Protein AF-A0AAE6X6K6-F1 (afdb_monomer)

Mean predicted aligned error: 5.95 Å

Foldseek 3Di:
DDPPPPQAEQAQNEQDQHECALPANALHECHQHEHDLYECHNYNCHNYDCHNYQAANYEYEDDPDDLVVNLVNNHQYWYADPDDDDAWKWKWKDAPRDIRIDITRTDTPVVVSCVSNVRIDIDIGHDD

Radius of gyration: 14.8 Å; Cα contacts (8 Å, |Δi|>4): 297; chains: 1; bounding box: 38×39×40 Å

pLDDT: mean 85.39, std 12.95, range [37.84, 98.12]

InterPro domains:
  IPR001646 Pentapeptide repeat [PF00805] (8-47)
  IPR051082 Pentapeptide repeat and BTB/POZ domain-containing protein [PTHR14136] (7-58)

Sequence (128 aa):
MQKIGGKANLISAHLERADLSSANLERANLISAHLEEADLREAHLEGSDLSSTHLKGAIVYYNNTRSEEIKAQGGIVLYLKENPDCRLHKLKAKRNKKAFECELYDSIDLIKTQQANPDWEISIEEIE

Structure (mmCIF, N/CA/C/O backbone):
data_AF-A0AAE6X6K6-F1
#
_entry.id   AF-A0AAE6X6K6-F1
#
loop_
_atom_site.group_PDB
_atom_site.id
_atom_site.type_symbol
_atom_site.label_atom_id
_atom_site.label_alt_id
_atom_site.label_comp_id
_atom_site.label_asym_id
_atom_site.label_entity_id
_atom_site.label_seq_id
_atom_site.pdbx_PDB_ins_code
_atom_site.Cartn_x
_atom_site.Cartn_y
_atom_site.Cartn_z
_atom_site.occupancy
_atom_site.B_iso_or_equiv
_atom_site.auth_seq_id
_atom_site.auth_comp_id
_atom_site.auth_asym_id
_atom_site.auth_atom_id
_atom_site.pdbx_PDB_model_num
ATOM 1 N N . MET A 1 1 ? 12.433 -24.491 -23.457 1.00 37.84 1 MET A N 1
ATOM 2 C CA . MET A 1 1 ? 11.780 -23.183 -23.686 1.00 37.84 1 MET A CA 1
ATOM 3 C C . MET A 1 1 ? 11.995 -22.344 -22.434 1.00 37.84 1 MET A C 1
ATOM 5 O O . MET A 1 1 ? 11.521 -22.743 -21.379 1.00 37.84 1 MET A O 1
ATOM 9 N N . GLN A 1 2 ? 12.799 -21.279 -22.499 1.00 38.47 2 GLN A N 1
ATOM 10 C CA . GLN A 1 2 ? 12.980 -20.365 -21.365 1.00 38.47 2 GLN A CA 1
ATOM 11 C C . GLN A 1 2 ? 11.724 -19.495 -21.238 1.00 38.47 2 GLN A C 1
ATOM 13 O O . GLN A 1 2 ? 11.274 -18.926 -22.230 1.00 38.47 2 GLN A O 1
ATOM 18 N N . LYS A 1 3 ? 11.144 -19.412 -20.035 1.00 43.81 3 LYS A N 1
ATOM 19 C CA . LYS A 1 3 ? 10.106 -18.425 -19.718 1.00 43.81 3 LYS A CA 1
ATOM 20 C C . LYS A 1 3 ? 10.702 -17.034 -19.936 1.00 43.81 3 LYS A C 1
ATOM 22 O O . LYS A 1 3 ? 11.580 -16.626 -19.183 1.00 43.81 3 LYS A O 1
ATOM 27 N N . ILE A 1 4 ? 10.208 -16.303 -20.929 1.00 45.56 4 ILE A N 1
ATOM 28 C CA . ILE A 1 4 ? 10.456 -14.865 -21.054 1.00 45.56 4 ILE A CA 1
ATOM 29 C C . ILE A 1 4 ? 9.488 -14.168 -20.088 1.00 45.56 4 ILE A C 1
ATOM 31 O O . ILE A 1 4 ? 8.492 -13.581 -20.489 1.00 45.56 4 ILE A O 1
ATOM 35 N N . GLY A 1 5 ? 9.717 -14.333 -18.784 1.00 49.41 5 GLY A N 1
ATOM 36 C CA . GLY A 1 5 ? 9.039 -13.546 -17.757 1.00 49.41 5 GLY A CA 1
ATOM 37 C C . GLY A 1 5 ? 9.738 -12.199 -17.667 1.00 49.41 5 GLY A C 1
ATOM 38 O O . GLY A 1 5 ? 10.652 -12.037 -16.860 1.00 49.41 5 GLY A O 1
ATOM 39 N N . GLY A 1 6 ? 9.410 -11.277 -18.572 1.00 58.47 6 GLY A N 1
ATOM 40 C CA . GLY A 1 6 ? 9.956 -9.925 -18.528 1.00 58.47 6 GLY A CA 1
ATOM 41 C C . GLY A 1 6 ? 9.517 -9.247 -17.235 1.00 58.47 6 GLY A C 1
ATOM 42 O O . GLY A 1 6 ? 8.323 -9.090 -17.005 1.00 58.47 6 GLY A O 1
ATOM 43 N N . LYS A 1 7 ? 10.476 -8.866 -16.388 1.00 76.25 7 LYS A N 1
ATOM 44 C CA . LYS A 1 7 ? 10.216 -7.999 -15.233 1.00 76.25 7 LYS A CA 1
ATOM 45 C C . LYS A 1 7 ? 9.565 -6.710 -15.737 1.00 76.25 7 LYS A C 1
ATOM 47 O O . LYS A 1 7 ? 10.076 -6.125 -16.695 1.00 76.25 7 LYS A O 1
ATOM 52 N N . ALA A 1 8 ? 8.479 -6.265 -15.108 1.00 88.00 8 ALA A N 1
ATOM 53 C CA . ALA A 1 8 ? 7.866 -4.990 -15.464 1.00 88.00 8 ALA A CA 1
ATOM 54 C C . ALA A 1 8 ? 8.856 -3.849 -15.174 1.00 88.00 8 ALA A C 1
ATOM 56 O O . ALA A 1 8 ? 9.369 -3.733 -14.060 1.00 88.00 8 ALA A O 1
ATOM 57 N N . ASN A 1 9 ? 9.158 -3.037 -16.187 1.00 93.81 9 ASN A N 1
ATOM 58 C CA . ASN A 1 9 ? 9.952 -1.825 -16.026 1.00 93.81 9 ASN A CA 1
ATOM 59 C C . ASN A 1 9 ? 9.000 -0.630 -15.991 1.00 93.81 9 ASN A C 1
ATOM 61 O O . ASN A 1 9 ? 8.456 -0.246 -17.024 1.00 93.81 9 ASN A O 1
ATOM 65 N N . LEU A 1 10 ? 8.786 -0.094 -14.794 1.00 95.19 10 LEU A N 1
ATOM 66 C CA . LEU A 1 10 ? 7.833 0.967 -14.482 1.00 95.19 10 LEU A CA 1
ATOM 67 C C . LEU A 1 10 ? 8.546 2.168 -13.837 1.00 95.19 10 LEU A C 1
ATOM 69 O O . LEU A 1 10 ? 7.939 2.913 -13.072 1.00 95.19 10 LEU A O 1
ATOM 73 N N . ILE A 1 11 ? 9.836 2.357 -14.139 1.00 96.25 11 ILE A N 1
ATOM 74 C CA . ILE A 1 11 ? 10.607 3.510 -13.660 1.00 96.25 11 ILE A CA 1
ATOM 75 C C . ILE A 1 11 ? 9.874 4.796 -14.043 1.00 96.25 11 ILE A C 1
ATOM 77 O O . ILE A 1 11 ? 9.558 5.001 -15.218 1.00 96.25 11 ILE A O 1
ATOM 81 N N . SER A 1 12 ? 9.625 5.658 -13.055 1.00 97.19 12 SER A N 1
ATOM 82 C CA . SER A 1 12 ? 8.932 6.942 -13.238 1.00 97.19 12 SER A CA 1
ATOM 83 C C . SER A 1 12 ? 7.547 6.839 -13.893 1.00 97.19 12 SER A C 1
ATOM 85 O O . SER A 1 12 ? 7.056 7.816 -14.456 1.00 97.19 12 SER A O 1
ATOM 87 N N . ALA A 1 13 ? 6.908 5.667 -13.844 1.00 97.75 13 ALA A N 1
ATOM 88 C CA . ALA A 1 13 ? 5.555 5.506 -14.354 1.00 97.75 13 ALA A CA 1
ATOM 89 C C . ALA A 1 13 ? 4.561 6.336 -13.527 1.00 97.75 13 ALA A C 1
ATOM 91 O O . ALA A 1 13 ? 4.681 6.430 -12.306 1.00 97.75 13 ALA A O 1
ATOM 92 N N . HIS A 1 14 ? 3.565 6.896 -14.210 1.00 98.12 14 HIS A N 1
ATOM 93 C CA . HIS A 1 14 ? 2.443 7.613 -13.610 1.00 98.12 14 HIS A CA 1
ATOM 94 C C . HIS A 1 14 ? 1.274 6.644 -13.419 1.00 98.12 14 HIS A C 1
ATOM 96 O O . HIS A 1 14 ? 0.611 6.266 -14.387 1.00 98.12 14 HIS A O 1
ATOM 102 N N . LEU A 1 15 ? 1.104 6.168 -12.187 1.00 97.38 15 LEU A N 1
ATOM 103 C CA . LEU A 1 15 ? 0.127 5.161 -11.763 1.00 97.38 15 LEU A CA 1
ATOM 104 C C . LEU A 1 15 ? -0.694 5.675 -10.565 1.00 97.38 15 LEU A C 1
ATOM 106 O O . LEU A 1 15 ? -1.205 4.895 -9.760 1.00 97.38 15 LEU A O 1
ATOM 110 N N . GLU A 1 16 ? -0.814 6.995 -10.429 1.00 97.38 16 GLU A N 1
ATOM 111 C CA . GLU A 1 16 ? -1.575 7.638 -9.367 1.00 97.38 16 GLU A CA 1
ATOM 112 C C . GLU A 1 16 ? -3.029 7.153 -9.413 1.00 97.38 16 GLU A C 1
ATOM 114 O O . GLU A 1 16 ? -3.676 7.189 -10.464 1.00 97.38 16 GLU A O 1
ATOM 119 N N . ARG A 1 17 ? -3.567 6.721 -8.264 1.00 94.81 17 ARG A N 1
ATOM 120 C CA . ARG A 1 17 ? -4.946 6.208 -8.124 1.00 94.81 17 ARG A CA 1
ATOM 121 C C . ARG A 1 17 ? -5.260 4.983 -8.995 1.00 94.81 17 ARG A C 1
ATOM 123 O O . ARG A 1 17 ? -6.435 4.676 -9.199 1.00 94.81 17 ARG A O 1
ATOM 130 N N . ALA A 1 18 ? -4.244 4.306 -9.531 1.00 96.19 18 ALA A N 1
ATOM 131 C CA . ALA A 1 18 ? -4.443 3.091 -10.305 1.00 96.19 18 ALA A CA 1
ATOM 132 C C . ALA A 1 18 ? -4.974 1.962 -9.415 1.00 96.19 18 ALA A C 1
ATOM 134 O O . ALA A 1 18 ? -4.556 1.811 -8.265 1.00 96.19 18 ALA A O 1
ATOM 135 N N . ASP A 1 19 ? -5.861 1.149 -9.980 1.00 94.31 19 ASP A N 1
ATOM 136 C CA . ASP A 1 19 ? -6.191 -0.155 -9.420 1.00 94.31 19 ASP A CA 1
ATOM 137 C C . ASP A 1 19 ? -5.131 -1.162 -9.885 1.00 94.31 19 ASP A C 1
ATOM 139 O O . ASP A 1 19 ? -5.075 -1.541 -11.057 1.00 94.31 19 ASP A O 1
ATOM 143 N N . LEU A 1 20 ? -4.238 -1.523 -8.969 1.00 93.75 20 LEU A N 1
ATOM 144 C CA . LEU A 1 20 ? -3.210 -2.551 -9.130 1.00 93.75 20 LEU A CA 1
ATOM 145 C C . LEU A 1 20 ? -3.468 -3.706 -8.156 1.00 93.75 20 LEU A C 1
ATOM 147 O O . LEU A 1 20 ? -2.541 -4.445 -7.803 1.00 93.75 20 LEU A O 1
ATOM 151 N N . SER A 1 21 ? -4.718 -3.861 -7.711 1.00 90.56 21 SER A N 1
ATOM 152 C CA . SER A 1 21 ? -5.090 -4.955 -6.832 1.00 90.56 21 SER A CA 1
ATOM 153 C C . SER A 1 21 ? -4.816 -6.296 -7.520 1.00 90.56 21 SER A C 1
ATOM 155 O O . SER A 1 21 ? -5.020 -6.462 -8.725 1.00 90.56 21 SER A O 1
ATOM 157 N N . SER A 1 22 ? -4.259 -7.253 -6.773 1.00 89.25 22 SER A N 1
ATOM 158 C CA . SER A 1 22 ? -3.818 -8.564 -7.282 1.00 89.25 22 SER A CA 1
ATOM 159 C C . SER A 1 22 ? -2.795 -8.523 -8.435 1.00 89.25 22 SER A C 1
ATOM 161 O O . SER A 1 22 ? -2.547 -9.544 -9.085 1.00 89.25 22 SER A O 1
ATOM 163 N N . ALA A 1 23 ? -2.186 -7.368 -8.736 1.00 91.88 23 ALA A N 1
ATOM 164 C CA . ALA A 1 23 ? -1.233 -7.262 -9.834 1.00 91.88 23 ALA A CA 1
ATOM 165 C C . ALA A 1 23 ? 0.037 -8.076 -9.546 1.00 91.88 23 ALA A C 1
ATOM 167 O O . ALA A 1 23 ? 0.616 -8.014 -8.460 1.00 91.88 23 ALA A O 1
ATOM 168 N N . ASN A 1 24 ? 0.527 -8.801 -10.554 1.00 90.50 24 ASN A N 1
ATOM 169 C CA . ASN A 1 24 ? 1.835 -9.438 -10.466 1.00 90.50 24 ASN A CA 1
ATOM 170 C C . ASN A 1 24 ? 2.941 -8.417 -10.779 1.00 90.50 24 ASN A C 1
ATOM 172 O O . ASN A 1 24 ? 3.232 -8.145 -11.946 1.00 90.50 24 ASN A O 1
ATOM 176 N N . LEU A 1 25 ? 3.554 -7.872 -9.730 1.00 90.81 25 LEU A N 1
ATOM 177 C CA . LEU A 1 25 ? 4.677 -6.932 -9.780 1.00 90.81 25 LEU A CA 1
ATOM 178 C C . LEU A 1 25 ? 5.969 -7.577 -9.242 1.00 90.81 25 LEU A C 1
ATOM 180 O O . LEU A 1 25 ? 6.903 -6.876 -8.843 1.00 90.81 25 LEU A O 1
ATOM 184 N N . GLU A 1 26 ? 6.044 -8.915 -9.253 1.00 89.75 26 GLU A N 1
ATOM 185 C CA . GLU A 1 26 ? 7.200 -9.658 -8.763 1.00 89.75 26 GLU A CA 1
ATOM 186 C C . GLU A 1 26 ? 8.452 -9.184 -9.515 1.00 89.75 26 GLU A C 1
ATOM 188 O O . GLU A 1 26 ? 8.537 -9.225 -10.748 1.00 89.75 26 GLU A O 1
ATOM 193 N N . ARG A 1 27 ? 9.453 -8.719 -8.759 1.00 90.75 27 ARG A N 1
ATOM 194 C CA . ARG A 1 27 ? 10.727 -8.201 -9.283 1.00 90.75 27 ARG A CA 1
ATOM 195 C C . ARG A 1 27 ? 10.581 -7.033 -10.265 1.00 90.75 27 ARG A C 1
ATOM 197 O O . ARG A 1 27 ? 11.504 -6.801 -11.054 1.00 90.75 27 ARG A O 1
ATOM 204 N N . ALA A 1 28 ? 9.460 -6.310 -10.231 1.00 93.31 28 ALA A N 1
ATOM 205 C CA . ALA A 1 28 ? 9.267 -5.092 -11.007 1.00 93.31 28 ALA A CA 1
ATOM 206 C C . ALA A 1 28 ? 10.259 -4.000 -10.582 1.00 93.31 28 ALA A C 1
ATOM 208 O O . ALA A 1 28 ? 10.672 -3.923 -9.424 1.00 93.31 28 ALA A O 1
ATOM 209 N N . ASN A 1 29 ? 10.638 -3.143 -11.526 1.00 94.56 29 ASN A N 1
ATOM 210 C CA . ASN A 1 29 ? 11.388 -1.929 -11.232 1.00 94.56 29 ASN A CA 1
ATOM 211 C C . ASN A 1 29 ? 10.409 -0.753 -11.164 1.00 94.56 29 ASN A C 1
ATOM 213 O O . ASN A 1 29 ? 9.894 -0.341 -12.202 1.00 94.56 29 ASN A O 1
ATOM 217 N N . LEU A 1 30 ? 10.148 -0.256 -9.955 1.00 94.31 30 LEU A N 1
ATOM 218 C CA . LEU A 1 30 ? 9.222 0.841 -9.663 1.00 94.31 30 LEU A CA 1
ATOM 219 C C . LEU A 1 30 ? 9.96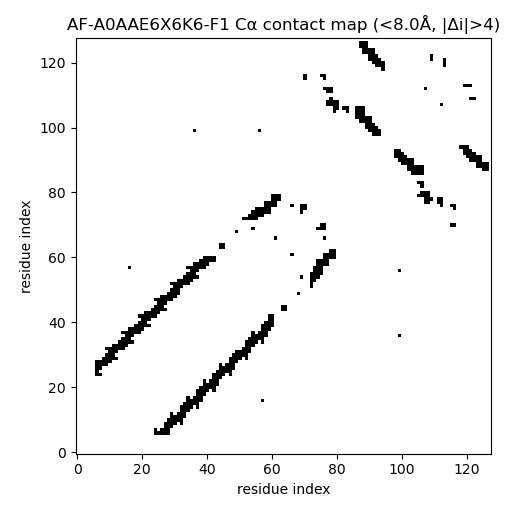6 2.101 -9.200 1.00 94.31 30 LEU A C 1
ATOM 221 O O . LEU A 1 30 ? 9.355 2.995 -8.624 1.00 94.31 30 LEU A O 1
ATOM 225 N N . ILE A 1 31 ? 11.277 2.198 -9.458 1.00 95.06 31 ILE A N 1
ATOM 226 C CA . ILE A 1 31 ? 12.081 3.336 -9.007 1.00 95.06 31 ILE A CA 1
ATOM 227 C C . ILE A 1 31 ? 11.437 4.649 -9.462 1.00 95.06 31 ILE A C 1
ATOM 229 O O . ILE A 1 31 ? 11.180 4.855 -10.651 1.00 95.06 31 ILE A O 1
ATOM 233 N N . SER A 1 32 ? 11.196 5.548 -8.506 1.00 96.62 32 SER A N 1
ATOM 234 C CA . SER A 1 32 ? 10.569 6.855 -8.748 1.00 96.62 32 SER A CA 1
ATOM 235 C C . SER A 1 32 ? 9.175 6.811 -9.388 1.00 96.62 32 SER A C 1
ATOM 237 O O . SER A 1 32 ? 8.735 7.828 -9.920 1.00 96.62 32 SER A O 1
ATOM 239 N N . ALA A 1 33 ? 8.478 5.672 -9.363 1.00 97.75 33 ALA A N 1
ATOM 240 C CA . ALA A 1 33 ? 7.101 5.590 -9.834 1.00 97.75 33 ALA A CA 1
ATOM 241 C C . ALA A 1 33 ? 6.156 6.396 -8.928 1.00 97.75 33 ALA A C 1
ATOM 243 O O . ALA A 1 33 ? 6.343 6.488 -7.710 1.00 97.75 33 ALA A O 1
ATOM 244 N N . HIS A 1 34 ? 5.122 6.956 -9.543 1.00 98.12 34 HIS A N 1
ATOM 245 C CA . HIS A 1 34 ? 4.051 7.680 -8.877 1.00 98.12 34 HIS A CA 1
ATOM 246 C C . HIS A 1 34 ? 2.882 6.729 -8.629 1.00 98.12 34 HIS A C 1
ATOM 248 O O . HIS A 1 34 ? 2.180 6.350 -9.561 1.00 98.12 34 HIS A O 1
ATOM 254 N N . LEU A 1 35 ? 2.720 6.293 -7.381 1.00 97.00 35 LEU A N 1
ATOM 255 C CA . LEU A 1 35 ? 1.693 5.351 -6.925 1.00 97.00 35 LEU A CA 1
ATOM 256 C C . LEU A 1 35 ? 0.820 5.974 -5.830 1.00 97.00 35 LEU A C 1
ATOM 258 O O . LEU A 1 35 ? 0.195 5.275 -5.033 1.00 97.00 35 LEU A O 1
ATOM 262 N N . GLU A 1 36 ? 0.786 7.302 -5.751 1.00 96.44 36 GLU A N 1
ATOM 263 C CA . GLU A 1 36 ? -0.011 8.013 -4.771 1.00 96.44 36 GLU A CA 1
ATOM 264 C C . GLU A 1 36 ? -1.473 7.585 -4.889 1.00 96.44 36 GLU A C 1
ATOM 266 O O . GLU A 1 36 ? -2.063 7.601 -5.970 1.00 96.44 36 GLU A O 1
ATOM 271 N N . GLU A 1 37 ? -2.063 7.219 -3.750 1.00 94.50 37 GLU A N 1
ATOM 272 C CA . GLU A 1 37 ? -3.467 6.810 -3.658 1.00 94.50 37 GLU A CA 1
ATOM 273 C C . GLU A 1 37 ? -3.820 5.548 -4.481 1.00 94.50 37 GLU A C 1
ATOM 275 O O . GLU A 1 37 ? -5.001 5.263 -4.669 1.00 94.50 37 GLU A O 1
ATOM 280 N N . ALA A 1 38 ? -2.825 4.799 -4.976 1.00 95.38 38 ALA A N 1
ATOM 281 C CA . ALA A 1 38 ? -3.037 3.557 -5.716 1.00 95.38 38 ALA A CA 1
AT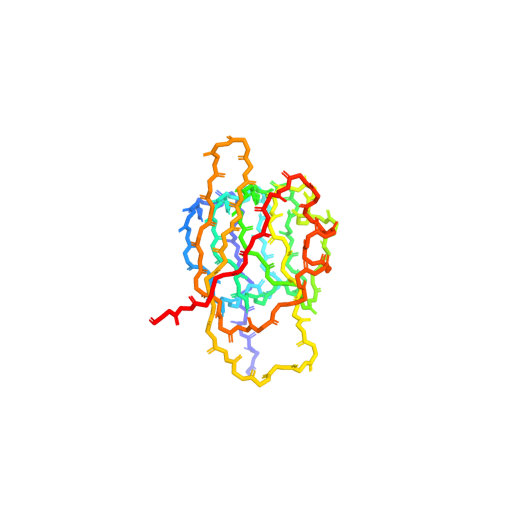OM 282 C C . ALA A 1 38 ? -3.485 2.407 -4.802 1.00 95.38 38 ALA A C 1
ATOM 284 O O . ALA A 1 38 ? -3.126 2.331 -3.621 1.00 95.38 38 ALA A O 1
ATOM 285 N N . ASP A 1 39 ? -4.235 1.478 -5.378 1.00 93.06 39 ASP A N 1
ATOM 286 C CA . ASP A 1 39 ? -4.640 0.248 -4.716 1.00 93.06 39 ASP A CA 1
ATOM 287 C C . ASP A 1 39 ? -3.672 -0.882 -5.076 1.00 93.06 39 ASP A C 1
ATOM 289 O O . ASP A 1 39 ? -3.630 -1.322 -6.218 1.00 93.06 39 ASP A O 1
ATOM 293 N N . LEU A 1 40 ? -2.870 -1.333 -4.112 1.00 91.44 40 LEU A N 1
ATOM 294 C CA . LEU A 1 40 ? -1.889 -2.417 -4.255 1.00 91.44 40 LEU A CA 1
ATOM 295 C C . LEU A 1 40 ? -2.260 -3.618 -3.374 1.00 91.44 40 LEU A C 1
ATOM 297 O O . LEU A 1 40 ? -1.400 -4.413 -2.981 1.00 91.44 40 LEU A O 1
ATOM 301 N N . ARG A 1 41 ? -3.534 -3.746 -2.995 1.00 88.56 41 ARG A N 1
ATOM 302 C CA . ARG A 1 41 ? -3.996 -4.880 -2.191 1.00 88.56 41 ARG A CA 1
ATOM 303 C C . ARG A 1 41 ? -3.777 -6.177 -2.958 1.00 88.56 41 ARG A C 1
ATOM 305 O O . ARG A 1 41 ? -4.104 -6.271 -4.131 1.00 88.56 41 ARG A O 1
ATOM 312 N N . GLU A 1 42 ? -3.183 -7.166 -2.296 1.00 85.50 42 GLU A N 1
ATOM 313 C CA . GLU A 1 42 ? -2.854 -8.478 -2.877 1.00 85.50 42 GLU A CA 1
ATOM 314 C C . GLU A 1 42 ? -1.838 -8.423 -4.035 1.00 85.50 42 GLU A C 1
ATOM 316 O O . GLU A 1 42 ? -1.560 -9.445 -4.657 1.00 85.50 42 GLU A O 1
ATOM 321 N N . ALA A 1 43 ? -1.234 -7.263 -4.324 1.00 89.62 43 ALA A N 1
ATOM 322 C CA . ALA A 1 43 ? -0.193 -7.171 -5.337 1.00 89.62 43 ALA A CA 1
ATOM 323 C C . ALA A 1 43 ? 1.050 -7.968 -4.906 1.00 89.62 43 ALA A C 1
ATOM 325 O O . ALA A 1 43 ? 1.540 -7.834 -3.782 1.00 89.62 43 ALA A O 1
ATOM 326 N N . HIS A 1 44 ? 1.591 -8.776 -5.817 1.00 88.00 44 HIS A N 1
ATOM 327 C CA . HIS A 1 44 ? 2.823 -9.527 -5.578 1.00 88.00 44 HIS A CA 1
ATOM 328 C C . HIS A 1 44 ? 4.013 -8.591 -5.788 1.00 88.00 44 HIS A C 1
ATOM 330 O O . HIS A 1 44 ? 4.339 -8.257 -6.923 1.00 88.00 44 HIS A O 1
ATOM 336 N N . LEU A 1 45 ? 4.635 -8.129 -4.703 1.00 87.62 45 LEU A N 1
ATOM 337 C CA . LEU A 1 45 ? 5.752 -7.172 -4.717 1.00 87.62 45 LEU A CA 1
ATOM 338 C C . LEU A 1 45 ? 7.094 -7.836 -4.361 1.00 87.62 45 LEU A C 1
ATOM 340 O O . LEU A 1 45 ? 8.092 -7.163 -4.094 1.00 87.62 45 LEU A O 1
ATOM 344 N N . GLU A 1 46 ? 7.153 -9.168 -4.334 1.00 87.00 46 GLU A N 1
ATOM 345 C CA . GLU A 1 46 ? 8.356 -9.905 -3.970 1.00 87.00 46 GLU A CA 1
ATOM 346 C C . GLU A 1 46 ? 9.535 -9.514 -4.869 1.00 87.00 46 GLU A C 1
ATOM 348 O O . GLU A 1 46 ? 9.532 -9.684 -6.090 1.00 87.00 46 GLU A O 1
ATOM 353 N N . GLY A 1 47 ? 10.578 -8.960 -4.250 1.00 87.44 47 GLY A N 1
ATOM 354 C CA . GLY A 1 47 ? 11.787 -8.528 -4.945 1.00 87.44 47 GLY A CA 1
ATOM 355 C C . GLY A 1 47 ? 11.618 -7.316 -5.866 1.00 87.44 47 GLY A C 1
ATOM 356 O O . GLY A 1 47 ? 12.547 -7.055 -6.634 1.00 87.44 47 GLY A O 1
ATOM 357 N N . SER A 1 48 ? 10.484 -6.603 -5.832 1.00 90.56 48 SER A N 1
ATOM 358 C CA . SER A 1 48 ? 10.331 -5.329 -6.544 1.00 90.56 48 SER A CA 1
ATOM 359 C C . SER A 1 48 ? 11.240 -4.253 -5.945 1.00 90.56 48 SER A C 1
ATOM 361 O O . SER A 1 48 ? 11.420 -4.212 -4.727 1.00 90.56 48 SER A O 1
ATOM 363 N N . ASP A 1 49 ? 11.777 -3.368 -6.781 1.00 91.31 49 ASP A N 1
ATOM 364 C CA . ASP A 1 49 ? 12.534 -2.200 -6.323 1.00 91.31 49 ASP A CA 1
ATOM 365 C C . ASP A 1 49 ? 11.596 -0.997 -6.179 1.00 91.31 49 ASP A C 1
ATOM 367 O O . ASP A 1 49 ? 11.144 -0.445 -7.183 1.00 91.31 49 ASP A O 1
ATOM 371 N N . LEU A 1 50 ? 11.299 -0.626 -4.930 1.00 90.38 50 LEU A N 1
ATOM 372 C CA . LEU A 1 50 ? 10.442 0.504 -4.562 1.00 90.38 50 LEU A CA 1
ATOM 373 C C . LEU A 1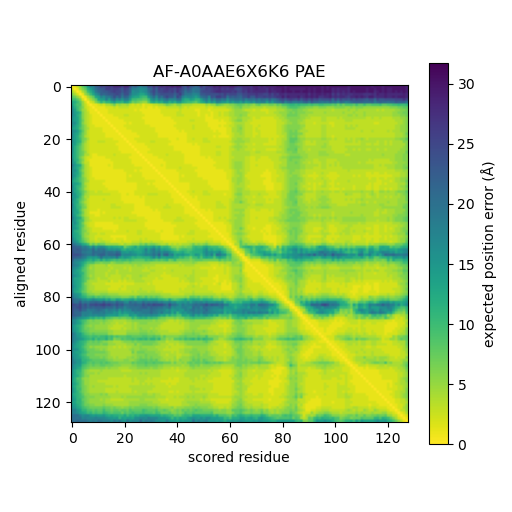 50 ? 11.255 1.754 -4.184 1.00 90.38 50 LEU A C 1
ATOM 375 O O . LEU A 1 50 ? 10.687 2.718 -3.655 1.00 90.38 50 LEU A O 1
ATOM 379 N N . SER A 1 51 ? 12.558 1.782 -4.482 1.00 91.75 51 SER A N 1
ATOM 380 C CA . SER A 1 51 ? 13.423 2.908 -4.129 1.00 91.75 51 SER A CA 1
ATOM 381 C C . SER A 1 51 ? 12.879 4.219 -4.700 1.00 91.75 51 SER A C 1
ATOM 383 O O . SER A 1 51 ? 12.628 4.345 -5.899 1.00 91.75 51 SER A O 1
ATOM 385 N N . SER A 1 52 ? 12.714 5.224 -3.841 1.00 94.00 52 SER A N 1
ATOM 386 C CA . SER A 1 52 ? 12.192 6.549 -4.217 1.00 94.00 52 SER A CA 1
ATOM 387 C C . SER A 1 52 ? 10.781 6.546 -4.825 1.00 94.00 52 SER A C 1
ATOM 389 O O . SER A 1 52 ? 10.414 7.521 -5.473 1.00 94.00 52 SER A O 1
ATOM 391 N N . THR A 1 53 ? 9.995 5.483 -4.646 1.00 95.44 53 THR A N 1
ATOM 392 C CA . THR A 1 53 ? 8.590 5.447 -5.082 1.00 95.44 53 THR A CA 1
ATOM 393 C C . THR A 1 53 ? 7.756 6.424 -4.251 1.00 95.44 53 THR A C 1
ATOM 395 O O . THR A 1 53 ? 8.052 6.701 -3.085 1.00 95.44 53 THR A O 1
ATOM 398 N N . HIS A 1 54 ? 6.700 6.973 -4.841 1.00 96.75 54 HIS A N 1
ATOM 399 C CA . HIS A 1 54 ? 5.752 7.821 -4.130 1.00 96.75 54 HIS A CA 1
ATOM 400 C C . HIS A 1 54 ? 4.494 7.021 -3.780 1.00 96.75 54 HIS A C 1
ATOM 402 O O . HIS A 1 54 ? 3.636 6.802 -4.625 1.00 96.75 54 HIS A O 1
ATOM 408 N N . LEU A 1 55 ? 4.373 6.591 -2.519 1.00 94.31 55 LEU A N 1
ATOM 409 C CA . LEU A 1 55 ? 3.271 5.740 -2.036 1.00 94.31 55 LEU A CA 1
ATOM 410 C C . LEU A 1 55 ? 2.265 6.483 -1.152 1.00 94.31 55 LEU A C 1
ATOM 412 O O . LEU A 1 55 ? 1.502 5.861 -0.416 1.00 94.31 55 LEU A O 1
ATOM 416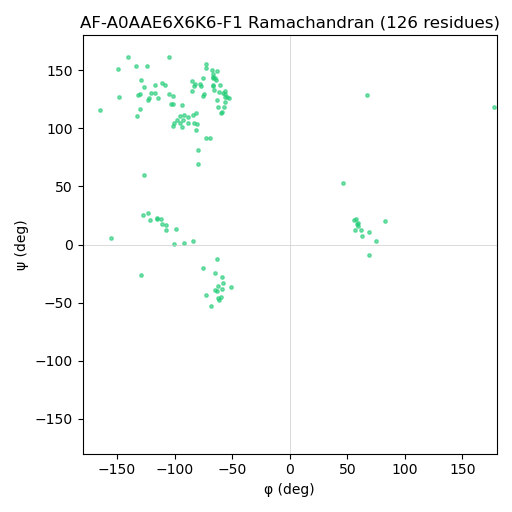 N N . LYS A 1 56 ? 2.246 7.819 -1.161 1.00 93.69 56 LYS A N 1
ATOM 417 C CA . LYS A 1 56 ? 1.403 8.579 -0.230 1.00 93.69 56 LYS A CA 1
ATOM 418 C C . LYS A 1 56 ? -0.073 8.204 -0.401 1.00 93.69 56 LYS A C 1
ATOM 420 O O . LYS A 1 56 ? -0.679 8.527 -1.417 1.00 93.69 56 LYS A O 1
ATOM 425 N N . GLY A 1 57 ? -0.657 7.593 0.630 1.00 92.50 57 GLY A N 1
ATOM 426 C CA . GLY A 1 57 ? -2.050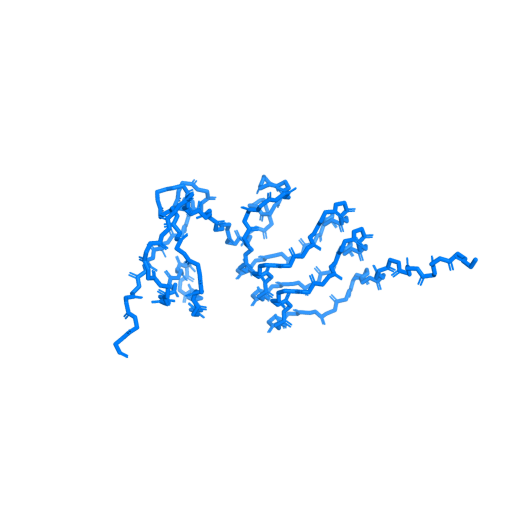 7.140 0.616 1.00 92.50 57 GLY A CA 1
ATOM 427 C C . GLY A 1 57 ? -2.316 5.875 -0.201 1.00 92.50 57 GLY A C 1
ATOM 428 O O . GLY A 1 57 ? -3.469 5.473 -0.294 1.00 92.50 57 GLY A O 1
ATOM 429 N N . ALA A 1 58 ? -1.286 5.253 -0.781 1.00 93.69 58 ALA A N 1
ATOM 430 C CA . ALA A 1 58 ? -1.419 3.952 -1.422 1.00 93.69 58 ALA A CA 1
ATOM 431 C C . ALA A 1 58 ? -1.789 2.893 -0.379 1.00 93.69 58 ALA A C 1
ATOM 433 O O . ALA A 1 58 ? -1.265 2.928 0.736 1.00 93.69 58 ALA A O 1
ATOM 434 N N . ILE A 1 59 ? -2.663 1.954 -0.727 1.00 92.38 59 ILE A N 1
ATOM 435 C CA . ILE A 1 59 ? -3.120 0.901 0.187 1.00 92.38 59 ILE A CA 1
ATOM 436 C C . ILE A 1 59 ? -2.402 -0.398 -0.161 1.00 92.38 59 ILE A C 1
ATOM 438 O O . ILE A 1 59 ? -2.522 -0.880 -1.283 1.00 92.38 59 ILE A O 1
ATOM 442 N N . VAL A 1 60 ? -1.657 -0.967 0.792 1.00 89.75 60 VAL A N 1
ATOM 443 C CA . VAL A 1 60 ? -0.805 -2.143 0.556 1.00 89.75 60 VAL A CA 1
ATOM 444 C C . VAL A 1 60 ? -1.034 -3.195 1.641 1.00 89.75 60 VAL A C 1
ATO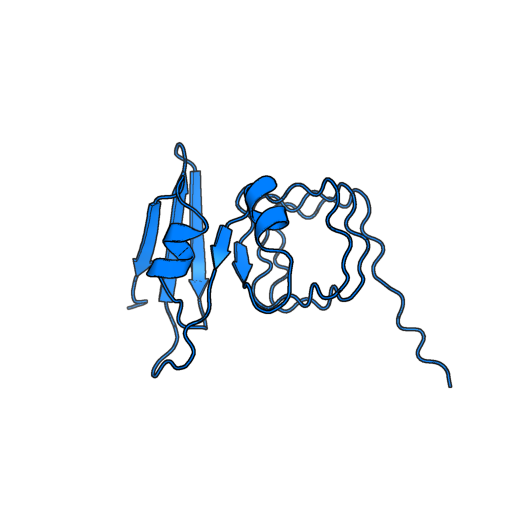M 446 O O . VAL A 1 60 ? -0.937 -2.893 2.834 1.00 89.75 60 VAL A O 1
ATOM 449 N N . TYR A 1 61 ? -1.294 -4.445 1.243 1.00 85.25 61 TYR A N 1
ATOM 450 C CA . TYR A 1 61 ? -1.269 -5.566 2.185 1.00 85.25 61 TYR A CA 1
ATOM 451 C C . TYR A 1 61 ? 0.165 -5.974 2.499 1.00 85.25 61 TYR A C 1
ATOM 453 O O . TYR A 1 61 ? 1.019 -6.097 1.624 1.00 85.25 61 TYR A O 1
ATOM 461 N N . TYR A 1 62 ? 0.422 -6.211 3.778 1.00 69.75 62 TYR A N 1
ATOM 462 C CA . TYR A 1 62 ? 1.670 -6.786 4.233 1.00 69.75 62 TYR A CA 1
ATOM 463 C C . TYR A 1 62 ? 1.565 -8.310 4.228 1.00 69.75 62 TYR A C 1
ATOM 465 O O . TYR A 1 62 ? 0.951 -8.899 5.116 1.00 69.75 62 TYR A O 1
ATOM 473 N N . ASN A 1 63 ? 2.187 -8.951 3.245 1.00 63.41 63 ASN A N 1
ATOM 474 C CA . ASN A 1 63 ? 2.384 -10.400 3.235 1.00 63.41 63 ASN A CA 1
ATOM 475 C C . ASN A 1 63 ? 3.845 -10.806 2.969 1.00 63.41 63 ASN A C 1
ATOM 477 O O . ASN A 1 63 ? 4.238 -11.849 3.476 1.00 63.41 63 ASN A O 1
ATOM 481 N N . ASN A 1 64 ? 4.667 -9.988 2.286 1.00 59.53 64 ASN A N 1
ATOM 482 C CA . ASN A 1 64 ? 6.089 -10.308 2.034 1.00 59.53 64 ASN A CA 1
ATOM 483 C C . ASN A 1 64 ? 7.044 -9.114 1.783 1.00 59.53 64 ASN A C 1
ATOM 485 O O . ASN A 1 64 ? 8.219 -9.317 1.467 1.00 59.53 64 ASN A O 1
ATOM 489 N N . THR A 1 65 ? 6.594 -7.866 1.920 1.00 60.53 65 THR A N 1
ATOM 490 C CA . THR A 1 65 ? 7.381 -6.674 1.529 1.00 60.53 65 THR A CA 1
ATOM 491 C C . THR A 1 65 ? 7.948 -5.929 2.744 1.00 60.53 65 THR A C 1
ATOM 493 O O . THR A 1 65 ? 7.482 -6.096 3.866 1.00 60.53 65 THR A O 1
ATOM 496 N N . ARG A 1 66 ? 8.973 -5.085 2.564 1.00 68.69 66 ARG A N 1
ATOM 497 C CA . ARG A 1 66 ? 9.611 -4.306 3.647 1.00 68.69 66 ARG A CA 1
ATOM 498 C C . ARG A 1 66 ? 8.652 -3.222 4.164 1.00 68.69 66 ARG A C 1
ATOM 500 O O . ARG A 1 66 ? 8.653 -2.109 3.649 1.00 68.69 66 ARG A O 1
ATOM 507 N N . SER A 1 67 ? 7.854 -3.522 5.192 1.00 73.81 67 SER A N 1
ATOM 508 C CA . SER A 1 67 ? 6.873 -2.580 5.771 1.00 73.81 67 SER A CA 1
ATOM 509 C C . SER A 1 67 ? 7.473 -1.214 6.109 1.00 73.81 67 SER A C 1
ATOM 511 O O . SER A 1 67 ? 6.817 -0.198 5.916 1.00 73.81 67 SER A O 1
ATOM 513 N N . GLU A 1 68 ? 8.723 -1.172 6.575 1.00 81.25 68 GLU A N 1
ATOM 514 C CA . GLU A 1 68 ? 9.431 0.079 6.877 1.00 81.25 68 GLU A CA 1
ATOM 515 C C . GLU A 1 68 ? 9.555 1.018 5.670 1.00 81.25 68 GLU A C 1
ATOM 517 O O . GLU A 1 68 ? 9.396 2.227 5.818 1.00 81.25 68 GLU A O 1
ATOM 522 N N . GLU A 1 69 ? 9.783 0.482 4.471 1.00 83.44 69 GLU A N 1
ATOM 523 C CA . GLU A 1 69 ? 9.937 1.282 3.253 1.00 83.44 69 GLU A CA 1
ATOM 524 C C . GLU A 1 69 ? 8.596 1.860 2.788 1.00 83.44 69 GLU A C 1
ATOM 526 O O . GLU A 1 69 ? 8.502 3.056 2.511 1.00 83.44 69 GLU A O 1
ATOM 531 N N . ILE A 1 70 ? 7.537 1.043 2.810 1.00 87.62 70 ILE A N 1
ATOM 532 C CA . ILE A 1 70 ? 6.171 1.481 2.481 1.00 87.62 70 ILE A CA 1
ATOM 533 C C . ILE A 1 70 ? 5.728 2.602 3.434 1.00 87.62 70 ILE A C 1
ATOM 535 O O . ILE A 1 70 ? 5.217 3.636 2.994 1.00 87.62 70 ILE A O 1
ATOM 539 N N . LYS A 1 71 ? 5.980 2.431 4.740 1.00 87.50 71 LYS A N 1
ATOM 540 C CA . LYS A 1 71 ? 5.667 3.441 5.763 1.00 87.50 71 LYS A CA 1
ATOM 541 C C . LYS A 1 71 ? 6.437 4.739 5.541 1.00 87.50 71 LYS A C 1
ATOM 543 O O . LYS A 1 71 ? 5.839 5.812 5.590 1.00 87.50 71 LYS A O 1
ATOM 548 N N . ALA A 1 72 ? 7.743 4.657 5.272 1.00 87.94 72 ALA A N 1
ATOM 549 C CA . ALA A 1 72 ? 8.586 5.833 5.050 1.00 87.94 72 ALA A CA 1
ATOM 550 C C . ALA A 1 72 ? 8.103 6.698 3.870 1.00 87.94 72 ALA A C 1
ATOM 552 O O . ALA A 1 72 ? 8.287 7.914 3.877 1.00 87.94 72 ALA A O 1
ATOM 553 N N . GLN A 1 73 ? 7.440 6.085 2.887 1.00 90.19 73 GLN A N 1
ATOM 554 C CA . GLN A 1 73 ? 6.888 6.754 1.706 1.00 90.19 73 GLN A CA 1
ATOM 555 C C . GLN A 1 73 ? 5.420 7.201 1.884 1.00 90.19 73 GLN A C 1
ATOM 557 O O . GLN A 1 73 ? 4.830 7.805 0.986 1.00 90.19 73 GLN A O 1
ATOM 562 N N . GLY A 1 74 ? 4.824 6.961 3.059 1.00 90.19 74 GLY A N 1
ATOM 563 C CA . GLY A 1 74 ? 3.473 7.398 3.410 1.00 90.19 74 GLY A CA 1
ATOM 564 C C . GLY A 1 74 ? 2.345 6.493 2.910 1.00 90.19 74 GLY A C 1
ATOM 565 O O . GLY A 1 74 ? 1.211 6.978 2.814 1.00 90.19 74 GLY A O 1
ATOM 566 N N . GLY A 1 75 ? 2.649 5.232 2.590 1.00 92.12 75 GLY A N 1
ATOM 567 C CA . GLY A 1 75 ? 1.657 4.203 2.283 1.00 92.12 75 GLY A CA 1
ATOM 568 C C . GLY A 1 75 ? 0.909 3.722 3.526 1.00 92.12 75 GLY A C 1
ATOM 569 O O . GLY A 1 75 ? 1.412 3.819 4.645 1.00 92.12 75 GLY A O 1
ATOM 570 N N . ILE A 1 76 ? -0.301 3.214 3.309 1.00 92.50 76 ILE A N 1
ATOM 571 C CA . ILE A 1 76 ? -1.159 2.600 4.319 1.00 92.50 76 ILE A CA 1
ATOM 572 C C . ILE A 1 76 ? -0.864 1.099 4.328 1.00 92.50 76 ILE A C 1
ATOM 574 O O . ILE A 1 76 ? -1.176 0.393 3.369 1.00 92.50 76 ILE A O 1
ATOM 578 N N . VAL A 1 77 ? -0.258 0.613 5.411 1.00 91.88 77 VAL A N 1
ATOM 579 C CA . VAL A 1 77 ? 0.108 -0.806 5.565 1.00 91.88 77 VAL A CA 1
ATOM 580 C C . VAL A 1 77 ? -0.991 -1.570 6.296 1.00 91.88 77 VAL A C 1
ATOM 582 O O . VAL A 1 77 ? -1.283 -1.263 7.450 1.00 91.88 77 VAL A O 1
ATOM 585 N N . LEU A 1 78 ? -1.563 -2.588 5.656 1.00 89.12 78 LEU A N 1
ATOM 586 C CA . LEU A 1 78 ? -2.621 -3.431 6.214 1.00 89.12 78 LEU A CA 1
ATOM 587 C C . LEU A 1 78 ? -2.075 -4.805 6.629 1.00 89.12 78 LEU A C 1
ATOM 589 O O . LEU A 1 78 ? -1.425 -5.480 5.831 1.00 89.12 78 LEU A O 1
ATOM 593 N N . TYR A 1 79 ? -2.367 -5.242 7.856 1.00 87.12 79 TYR A N 1
ATOM 594 C CA . TYR A 1 79 ? -1.982 -6.565 8.363 1.00 87.12 79 TYR A CA 1
ATOM 595 C C . TYR A 1 79 ? -3.160 -7.529 8.321 1.00 87.12 79 TYR A C 1
ATOM 597 O O . TYR A 1 79 ? -4.215 -7.237 8.875 1.00 87.12 79 TYR A O 1
ATOM 605 N N . LEU A 1 80 ? -2.971 -8.700 7.719 1.00 83.81 80 LEU A N 1
ATOM 606 C CA . LEU A 1 80 ? -3.994 -9.743 7.679 1.00 83.81 80 LEU A CA 1
ATOM 607 C C . LEU A 1 80 ? -4.119 -10.456 9.030 1.00 83.81 80 LEU A C 1
ATOM 609 O O . LEU A 1 80 ? -3.124 -10.698 9.720 1.00 83.81 80 LEU A O 1
ATOM 613 N N . LYS A 1 81 ? -5.351 -10.810 9.404 1.00 85.50 81 LYS A N 1
ATOM 614 C CA . LYS A 1 81 ? -5.624 -11.683 10.550 1.00 85.50 81 LYS A CA 1
ATOM 615 C C . LYS A 1 81 ? -5.476 -13.143 10.115 1.00 85.50 81 LYS A C 1
ATOM 617 O O . LYS A 1 81 ? -5.996 -13.529 9.076 1.00 85.50 81 LYS A O 1
ATOM 622 N N . GLU A 1 82 ? -4.817 -13.964 10.935 1.00 75.75 82 GLU A N 1
ATOM 623 C CA . GLU A 1 82 ? -4.482 -15.367 10.612 1.00 75.75 82 GLU A CA 1
ATOM 624 C C . GLU A 1 82 ? -5.699 -16.285 10.397 1.00 75.75 82 GLU A C 1
ATOM 626 O O . GLU A 1 82 ? -5.546 -17.396 9.900 1.00 75.75 82 GLU A O 1
ATOM 631 N N . ASN A 1 83 ? -6.908 -15.843 10.753 1.00 67.75 83 ASN A N 1
ATOM 632 C CA . ASN A 1 83 ? -8.139 -16.575 10.474 1.00 67.75 83 ASN A CA 1
ATOM 633 C C . ASN A 1 83 ? -9.366 -15.678 10.646 1.00 67.75 83 ASN A C 1
ATOM 635 O O . ASN A 1 83 ? -9.646 -15.240 11.771 1.00 67.75 83 ASN A O 1
ATOM 639 N N . PRO A 1 84 ? -10.109 -15.416 9.565 1.00 65.62 84 PRO A N 1
ATOM 640 C CA . PRO A 1 84 ? -11.422 -14.827 9.704 1.00 65.62 84 PRO A CA 1
ATOM 641 C C . PRO A 1 84 ? -12.548 -15.638 9.073 1.00 65.62 84 PRO A C 1
ATOM 643 O O . PRO A 1 84 ? -12.563 -15.888 7.867 1.00 65.62 84 PRO A O 1
ATOM 646 N N . ASP A 1 85 ? -13.535 -15.948 9.905 1.00 53.50 85 ASP A N 1
ATOM 647 C CA . ASP A 1 85 ? -14.883 -16.260 9.455 1.00 53.50 85 ASP A CA 1
ATOM 648 C C . ASP A 1 85 ? -15.581 -14.949 9.038 1.00 53.50 85 ASP A C 1
ATOM 650 O O . ASP A 1 85 ? -15.613 -13.990 9.806 1.00 53.50 85 ASP A O 1
ATOM 654 N N . CYS A 1 86 ? -16.140 -14.942 7.823 1.00 54.72 86 CYS A N 1
ATOM 655 C CA . CYS A 1 86 ? -16.802 -13.833 7.116 1.00 54.72 86 CYS A CA 1
ATOM 656 C C . CYS A 1 86 ? -15.926 -12.635 6.685 1.00 54.72 86 CYS A C 1
ATOM 658 O O . CYS A 1 86 ? -15.190 -12.028 7.458 1.00 54.72 86 CYS A O 1
ATOM 660 N N . ARG A 1 87 ? -16.045 -12.301 5.392 1.00 71.06 87 ARG A N 1
ATOM 661 C CA . ARG A 1 87 ? -15.237 -11.336 4.638 1.00 71.06 87 ARG A CA 1
ATOM 662 C C . ARG A 1 87 ? -16.152 -10.414 3.839 1.00 71.06 87 ARG A C 1
ATOM 664 O O . ARG A 1 87 ? -16.767 -10.876 2.885 1.00 71.06 87 ARG A O 1
ATOM 671 N N . LEU A 1 88 ? -16.214 -9.151 4.232 1.00 64.56 88 LEU A N 1
ATOM 672 C CA . LEU A 1 88 ? -16.377 -7.962 3.391 1.00 64.56 88 LEU A CA 1
ATOM 673 C C . LEU A 1 88 ? -16.452 -6.787 4.367 1.00 64.56 88 LEU A C 1
ATOM 675 O O . LEU A 1 88 ? -17.352 -6.741 5.203 1.00 64.56 88 LEU A O 1
ATOM 679 N N . HIS A 1 89 ? -15.518 -5.851 4.302 1.00 80.31 89 HIS A N 1
ATOM 680 C CA . HIS A 1 89 ? -15.592 -4.656 5.135 1.00 80.31 89 HIS A CA 1
ATOM 681 C C . HIS A 1 89 ? -15.152 -3.424 4.367 1.00 80.31 89 HIS A C 1
ATOM 683 O O . HIS A 1 89 ? -14.426 -3.528 3.390 1.00 80.31 89 HIS A O 1
ATOM 689 N N . LYS A 1 90 ? -15.515 -2.236 4.830 1.00 87.69 90 LYS A N 1
ATOM 690 C CA . LYS A 1 90 ? -15.018 -0.981 4.279 1.00 87.69 90 LYS A CA 1
ATOM 691 C C . LYS A 1 90 ? -13.923 -0.420 5.179 1.00 87.69 90 LYS A C 1
ATOM 693 O O . LYS A 1 90 ? -14.156 -0.160 6.355 1.00 87.69 90 LYS A O 1
ATOM 698 N N . LEU A 1 91 ? -12.724 -0.223 4.635 1.00 89.12 91 LEU A N 1
ATOM 699 C CA . LEU A 1 91 ? -11.669 0.543 5.290 1.00 89.12 91 LEU A CA 1
ATOM 700 C C . LEU A 1 91 ? -11.963 2.026 5.136 1.00 89.12 91 LEU A C 1
ATOM 702 O O . LEU A 1 91 ? -12.266 2.482 4.035 1.00 89.12 91 LEU A O 1
ATOM 706 N N . LYS A 1 92 ? -11.754 2.784 6.205 1.00 91.62 92 LYS A N 1
ATOM 707 C CA . LYS A 1 92 ? -11.694 4.238 6.161 1.00 91.62 92 LYS A CA 1
ATOM 708 C C . LYS A 1 92 ? -10.440 4.706 6.880 1.00 91.62 92 LYS A C 1
ATOM 710 O O . LYS A 1 92 ? -10.277 4.469 8.073 1.00 91.62 92 LYS A O 1
ATOM 715 N N . ALA A 1 93 ? -9.544 5.352 6.141 1.00 92.00 93 ALA A N 1
ATOM 716 C CA . ALA A 1 93 ? -8.283 5.868 6.659 1.00 92.00 93 ALA A CA 1
ATOM 717 C C . ALA A 1 93 ? -8.186 7.374 6.412 1.00 92.00 93 ALA A C 1
ATOM 719 O O . ALA A 1 93 ? -8.310 7.826 5.273 1.00 92.00 93 ALA A O 1
ATOM 720 N N . LYS A 1 94 ? -7.944 8.169 7.456 1.00 93.19 94 LYS A N 1
ATOM 721 C CA . LYS A 1 94 ? -7.921 9.635 7.360 1.00 93.19 94 LYS A CA 1
ATOM 722 C C . LYS A 1 94 ? -6.634 10.234 7.918 1.00 93.19 94 LYS A C 1
ATOM 724 O O . LYS A 1 94 ? -6.191 9.883 9.007 1.00 93.19 94 LYS A O 1
ATOM 729 N N . ARG A 1 95 ? -6.060 11.199 7.190 1.00 92.31 95 ARG A N 1
ATOM 730 C CA . ARG A 1 95 ? -4.912 12.010 7.627 1.00 92.31 95 ARG A CA 1
ATOM 731 C C . ARG A 1 95 ? -4.968 13.413 7.031 1.00 92.31 95 ARG A C 1
ATOM 733 O O . ARG A 1 95 ? -5.063 13.570 5.817 1.00 92.31 95 ARG A O 1
ATOM 740 N N . ASN A 1 96 ? -4.875 14.450 7.868 1.00 89.50 96 ASN A N 1
ATOM 741 C CA . ASN A 1 96 ? -4.817 15.860 7.442 1.00 89.50 96 ASN A CA 1
ATOM 742 C C . ASN A 1 96 ? -5.865 16.233 6.370 1.00 89.50 96 ASN A C 1
ATOM 744 O O . ASN A 1 96 ? -5.525 16.766 5.316 1.00 89.50 96 ASN A O 1
ATOM 748 N N . LYS A 1 97 ? -7.147 15.941 6.639 1.00 87.38 97 LYS A N 1
ATOM 749 C CA . LYS A 1 97 ? -8.310 16.140 5.740 1.00 87.38 97 LYS A CA 1
ATOM 750 C C . LYS A 1 97 ? -8.381 15.238 4.498 1.00 87.38 97 LYS A C 1
ATOM 752 O O . LYS A 1 97 ? -9.425 15.240 3.856 1.00 87.38 97 LYS A O 1
ATOM 757 N N . LYS A 1 98 ? -7.347 14.455 4.172 1.00 88.38 98 LYS A N 1
ATOM 758 C CA . LYS A 1 98 ? -7.443 13.393 3.159 1.00 88.38 98 LYS A CA 1
ATOM 759 C C . LYS A 1 98 ? -8.054 12.139 3.775 1.00 88.38 98 LYS A C 1
ATOM 761 O O . LYS A 1 98 ? -7.690 11.791 4.898 1.00 88.38 98 LYS A O 1
ATOM 766 N N . ALA A 1 99 ? -8.950 11.487 3.043 1.00 89.19 99 ALA A N 1
ATOM 767 C CA . ALA A 1 99 ? -9.559 10.220 3.418 1.00 89.19 99 ALA A CA 1
ATOM 768 C C . ALA A 1 99 ? -9.426 9.225 2.262 1.00 89.19 99 ALA A C 1
ATOM 770 O O . ALA A 1 99 ? -9.559 9.612 1.103 1.00 89.19 99 ALA A O 1
ATOM 771 N N . PHE A 1 100 ? -9.163 7.972 2.607 1.00 89.50 100 PHE A N 1
ATOM 772 C CA . PHE A 1 100 ? -9.083 6.837 1.700 1.00 89.50 100 PHE A CA 1
ATOM 773 C C . PHE A 1 100 ? -10.127 5.835 2.143 1.00 89.50 100 PHE A C 1
ATOM 775 O O . PHE A 1 100 ? -10.212 5.519 3.333 1.00 89.50 100 PHE A O 1
ATOM 782 N N . GLU A 1 101 ? -10.927 5.372 1.193 1.00 89.12 101 GLU A N 1
ATOM 783 C CA . GLU A 1 101 ? -11.978 4.397 1.437 1.00 89.12 101 GLU A CA 1
ATOM 784 C C . GLU A 1 101 ? -11.846 3.265 0.420 1.00 89.12 101 GLU A C 1
ATOM 786 O O . GLU A 1 101 ? -11.724 3.531 -0.775 1.00 89.12 101 GLU A O 1
ATOM 791 N N . CYS A 1 102 ? -11.837 2.016 0.887 1.00 85.06 102 CYS A N 1
ATOM 792 C CA . CYS A 1 102 ? -11.801 0.844 0.011 1.00 85.06 102 CYS A CA 1
ATOM 793 C C . CYS A 1 102 ? -12.523 -0.359 0.632 1.00 85.06 102 CYS A C 1
ATOM 795 O O . CYS A 1 102 ? -12.588 -0.497 1.852 1.00 85.06 102 CYS A O 1
ATOM 797 N N . GLU A 1 103 ? -13.070 -1.231 -0.213 1.00 86.75 103 GLU A N 1
ATOM 798 C CA . GLU A 1 103 ? -13.769 -2.455 0.200 1.00 86.75 103 GLU A CA 1
ATOM 799 C C . GLU A 1 103 ? -12.794 -3.621 0.342 1.00 86.75 103 GLU A C 1
ATOM 801 O O . GLU A 1 103 ? -12.249 -4.105 -0.642 1.00 86.75 103 GLU A O 1
ATOM 806 N N . LEU A 1 104 ? -12.546 -4.064 1.561 1.00 83.25 104 LEU A N 1
ATOM 807 C CA . LEU A 1 104 ? -11.643 -5.141 1.927 1.00 83.25 104 LEU A CA 1
ATOM 808 C C . LEU A 1 104 ? -12.329 -6.507 1.815 1.00 83.25 104 LEU A C 1
ATOM 810 O O . LEU A 1 104 ? -13.404 -6.719 2.377 1.00 83.25 104 LEU A O 1
ATOM 814 N N . TYR A 1 105 ? -11.641 -7.450 1.171 1.00 79.44 105 TYR A N 1
ATOM 815 C CA . TYR A 1 105 ? -12.063 -8.849 1.020 1.00 79.44 105 TYR A CA 1
ATOM 816 C C . TYR A 1 105 ? -11.359 -9.797 2.000 1.00 79.44 105 TYR A C 1
ATOM 818 O O . TYR A 1 105 ? -11.633 -10.998 2.025 1.00 79.44 105 TYR A O 1
ATOM 826 N N . ASP A 1 106 ? -10.486 -9.254 2.844 1.00 79.81 106 ASP A N 1
ATOM 827 C CA . ASP A 1 106 ? -9.815 -9.972 3.914 1.00 79.81 106 ASP A CA 1
ATOM 828 C C . ASP A 1 106 ? -10.061 -9.296 5.252 1.00 79.81 106 ASP A C 1
ATOM 830 O O . ASP A 1 106 ? -10.233 -8.076 5.345 1.00 79.81 106 ASP A O 1
ATOM 834 N N . SER A 1 107 ? -9.999 -10.083 6.321 1.00 83.31 107 SER A N 1
ATOM 835 C CA . SER A 1 107 ? -10.031 -9.505 7.655 1.00 83.31 107 SER A CA 1
ATOM 836 C C . SER A 1 107 ? -8.654 -9.081 8.109 1.00 83.31 107 SER A C 1
ATOM 838 O O . SER A 1 107 ? -7.640 -9.758 7.920 1.00 83.31 107 SER A O 1
ATOM 840 N N . ILE A 1 108 ? -8.658 -7.939 8.773 1.00 84.88 108 ILE A N 1
ATOM 841 C CA . ILE A 1 108 ? -7.465 -7.193 9.110 1.00 84.88 108 ILE A CA 1
ATOM 842 C C . ILE A 1 108 ? -7.241 -7.248 10.617 1.00 84.88 108 ILE A C 1
ATOM 844 O O . ILE A 1 108 ? -8.169 -7.113 11.417 1.00 84.88 108 ILE A O 1
ATOM 848 N N . ASP A 1 109 ? -5.984 -7.410 11.015 1.00 88.38 109 ASP A N 1
ATOM 849 C CA . ASP A 1 109 ? -5.528 -7.089 12.359 1.00 88.38 109 ASP A CA 1
ATOM 850 C C . ASP A 1 109 ? -5.477 -5.561 12.497 1.00 88.38 109 ASP A C 1
ATOM 852 O O . ASP A 1 109 ? -4.492 -4.906 12.138 1.00 88.38 109 ASP A O 1
ATOM 856 N N . LEU A 1 110 ? -6.588 -4.987 12.968 1.00 86.88 110 LEU A N 1
ATOM 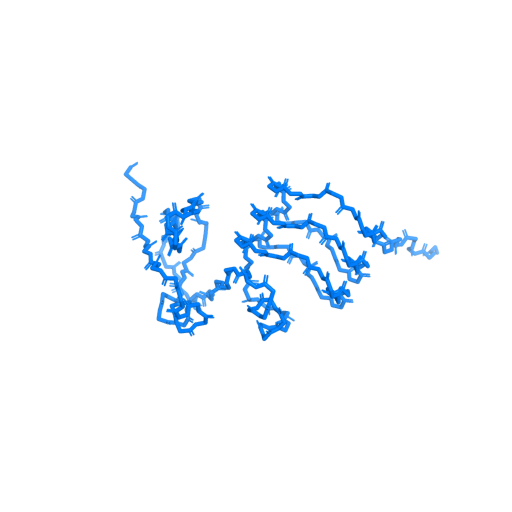857 C CA . LEU A 1 110 ? -6.742 -3.545 13.174 1.00 86.88 110 LEU A CA 1
ATOM 858 C C . LEU A 1 110 ? -5.695 -2.970 14.127 1.00 86.88 110 LEU A C 1
ATOM 860 O O . LEU A 1 110 ? -5.259 -1.839 13.934 1.00 86.88 110 LEU A O 1
ATOM 864 N N . ILE A 1 111 ? -5.262 -3.744 15.124 1.00 89.25 111 ILE A N 1
ATOM 865 C CA . ILE A 1 111 ? -4.274 -3.289 16.103 1.00 89.25 111 ILE A CA 1
ATOM 866 C C . ILE A 1 111 ? -2.921 -3.128 15.414 1.00 89.25 111 ILE A C 1
ATOM 868 O O . ILE A 1 111 ? -2.335 -2.047 15.472 1.00 89.25 111 ILE A O 1
ATOM 872 N N . LYS A 1 112 ? -2.443 -4.162 14.710 1.00 90.25 112 LYS A N 1
ATOM 873 C CA . LYS A 1 112 ? -1.174 -4.088 13.963 1.00 90.25 112 LYS A CA 1
ATOM 874 C C . LYS A 1 112 ? -1.231 -3.048 12.851 1.00 90.25 112 LYS A C 1
ATOM 876 O O . LYS A 1 112 ? -0.279 -2.298 12.650 1.00 90.25 112 LYS A O 1
ATOM 881 N N . THR A 1 113 ? -2.364 -2.970 12.161 1.00 90.56 113 THR A N 1
ATOM 882 C CA . THR A 1 113 ? -2.604 -1.985 11.104 1.00 90.56 113 THR A CA 1
ATOM 883 C C . THR A 1 113 ? -2.534 -0.562 11.653 1.00 90.56 113 THR A C 1
ATOM 885 O O . THR A 1 113 ? -1.802 0.264 11.115 1.00 90.56 113 THR A O 1
ATOM 888 N N . GLN A 1 114 ? -3.194 -0.264 12.772 1.00 92.31 114 GLN A N 1
ATOM 889 C CA . GLN A 1 114 ? -3.113 1.055 13.399 1.00 92.31 114 GLN A CA 1
ATOM 890 C C . GLN A 1 114 ? -1.700 1.366 13.918 1.00 92.31 114 GLN A C 1
ATOM 892 O O . GLN A 1 114 ? -1.220 2.487 13.755 1.00 92.31 114 GLN A O 1
ATOM 897 N N . GLN A 1 115 ? -1.005 0.382 14.497 1.00 91.44 115 GLN A N 1
ATOM 898 C CA . GLN A 1 115 ? 0.381 0.534 14.963 1.00 91.44 115 GLN A CA 1
ATOM 899 C C . GLN A 1 115 ? 1.359 0.848 13.826 1.00 91.44 115 GLN A C 1
ATOM 901 O O . GLN A 1 115 ? 2.309 1.604 14.021 1.00 91.44 115 GLN A O 1
ATOM 906 N N . ALA A 1 116 ? 1.136 0.285 12.639 1.00 90.12 116 ALA A N 1
ATOM 907 C CA . ALA A 1 116 ? 1.964 0.546 11.468 1.00 90.12 116 ALA A CA 1
ATOM 908 C C . ALA A 1 116 ? 1.700 1.916 10.831 1.00 90.12 116 ALA A C 1
ATOM 910 O O . ALA A 1 116 ? 2.569 2.438 10.136 1.00 90.12 116 ALA A O 1
ATOM 911 N N . ASN A 1 117 ? 0.538 2.514 11.097 1.00 92.31 117 ASN A N 1
ATOM 912 C CA . ASN A 1 117 ? 0.110 3.787 10.526 1.00 92.31 117 ASN A CA 1
ATOM 913 C C . ASN A 1 117 ? -0.295 4.779 11.642 1.00 92.31 117 ASN A C 1
ATOM 915 O O . ASN A 1 117 ? -1.442 5.223 11.675 1.00 92.31 117 ASN A O 1
ATOM 919 N N . PRO A 1 118 ? 0.611 5.148 12.570 1.00 92.06 118 PRO A N 1
ATOM 920 C CA . PRO A 1 118 ? 0.254 5.897 13.782 1.00 92.06 118 PRO A CA 1
ATOM 921 C C . PRO A 1 118 ? -0.288 7.309 13.508 1.00 92.06 118 PRO A C 1
ATOM 923 O O . PRO A 1 118 ? -1.047 7.842 14.310 1.00 92.06 118 PRO A O 1
ATOM 926 N N . ASP A 1 119 ? 0.062 7.900 12.363 1.00 92.44 119 ASP A N 1
ATOM 927 C CA . ASP A 1 119 ? -0.398 9.233 11.950 1.00 92.44 119 ASP A CA 1
ATOM 928 C C . ASP A 1 119 ? -1.779 9.224 11.265 1.00 92.44 119 ASP A C 1
ATOM 930 O O . ASP A 1 119 ? -2.228 10.257 10.756 1.00 92.44 119 ASP A O 1
ATOM 934 N N . TRP A 1 120 ? -2.423 8.058 11.175 1.00 93.19 120 TRP A N 1
ATOM 935 C CA . TRP A 1 120 ? -3.682 7.856 10.465 1.00 93.19 120 TRP A CA 1
ATOM 936 C C . TRP A 1 120 ? -4.785 7.425 11.426 1.00 93.19 120 TRP A C 1
ATOM 938 O O . TRP A 1 120 ? -4.577 6.566 12.275 1.00 93.19 120 TRP A O 1
ATOM 948 N N . GLU A 1 121 ? -5.977 7.987 11.257 1.00 94.25 121 GLU A N 1
ATOM 949 C CA . GLU A 1 121 ? -7.199 7.486 11.887 1.00 94.25 121 GLU A CA 1
ATOM 950 C C . GLU A 1 121 ? -7.746 6.352 11.012 1.00 94.25 121 GLU A C 1
ATOM 952 O O . GLU A 1 121 ? -8.141 6.617 9.874 1.00 94.25 121 GLU A O 1
ATOM 957 N N . ILE A 1 122 ? -7.707 5.106 11.501 1.00 92.06 122 ILE A N 1
ATOM 958 C CA . ILE A 1 122 ? -8.132 3.913 10.755 1.00 92.06 122 ILE A CA 1
ATOM 959 C C . ILE A 1 122 ? -9.354 3.280 11.420 1.00 92.06 122 ILE A C 1
ATOM 961 O O . ILE A 1 122 ? -9.321 2.920 12.596 1.00 92.06 122 ILE A O 1
ATOM 965 N N . SER A 1 123 ? -10.414 3.082 10.641 1.00 89.25 123 SER A N 1
ATOM 966 C CA . SER A 1 123 ? -11.609 2.347 11.051 1.00 89.25 123 SER A CA 1
ATOM 967 C C . SER A 1 123 ? -12.041 1.348 9.982 1.00 89.25 123 SER A C 1
ATOM 969 O O . SER A 1 123 ? -11.767 1.523 8.793 1.00 89.25 123 SER A O 1
ATOM 971 N N . ILE A 1 124 ? -12.727 0.295 10.422 1.00 84.69 124 ILE A N 1
ATOM 972 C CA . ILE A 1 124 ? -13.387 -0.673 9.551 1.00 84.69 124 ILE A CA 1
ATOM 973 C C . ILE A 1 124 ? -14.886 -0.603 9.829 1.00 84.69 124 ILE A C 1
ATOM 975 O O . ILE A 1 124 ? -15.30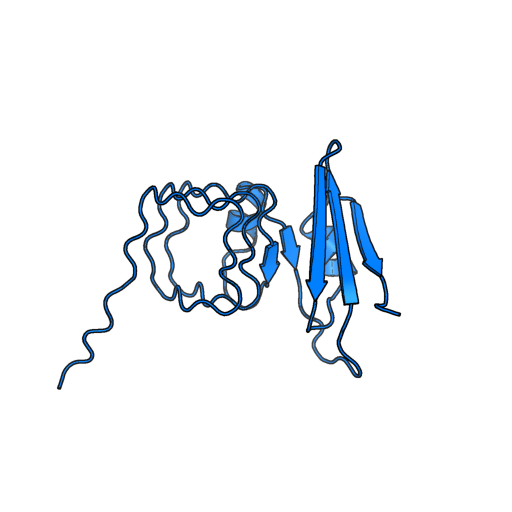4 -0.636 10.984 1.00 84.69 124 ILE A O 1
ATOM 979 N N . GLU A 1 125 ? -15.671 -0.486 8.767 1.00 85.12 125 GLU A N 1
ATOM 980 C CA . GLU A 1 125 ? -17.131 -0.499 8.791 1.00 85.12 125 GLU A CA 1
ATOM 981 C C . GLU A 1 125 ? -17.606 -1.830 8.178 1.00 85.12 125 GLU A C 1
ATOM 983 O O . GLU A 1 125 ? -17.035 -2.301 7.190 1.00 85.12 125 GLU A O 1
ATOM 988 N N . GLU A 1 126 ? -18.611 -2.479 8.771 1.00 76.06 126 GLU A N 1
ATOM 989 C CA . GLU A 1 126 ? -19.305 -3.583 8.095 1.00 76.06 126 GLU A CA 1
ATOM 990 C C . GLU A 1 126 ? -20.069 -3.018 6.898 1.00 76.06 126 GLU A C 1
ATOM 992 O O . GLU A 1 126 ? -20.652 -1.936 6.978 1.00 76.06 126 GLU A O 1
ATOM 997 N N . ILE A 1 127 ? -20.009 -3.723 5.771 1.00 71.62 127 ILE A N 1
AT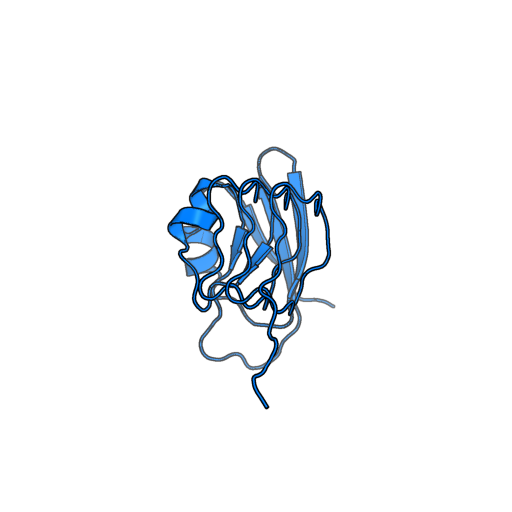OM 998 C CA . ILE A 1 127 ? -20.812 -3.364 4.607 1.00 71.62 127 ILE A CA 1
ATOM 999 C C . ILE A 1 127 ? -22.206 -3.943 4.858 1.00 71.62 127 ILE A C 1
ATOM 1001 O O . ILE A 1 127 ? -22.345 -5.163 4.955 1.00 71.62 127 ILE A O 1
ATOM 1005 N N . GLU A 1 128 ? -23.190 -3.057 5.044 1.00 60.16 128 GLU A N 1
ATOM 1006 C CA . GLU A 1 128 ? -24.619 -3.400 5.161 1.00 60.16 128 GLU A CA 1
ATOM 1007 C C . GLU A 1 128 ? -25.186 -4.018 3.875 1.00 60.16 128 GLU A C 1
ATOM 1009 O O . GLU A 1 128 ? -24.792 -3.576 2.767 1.00 60.16 128 GLU A O 1
#

Nearest PDB structures (foldseek):
  2j8i-assembly2_B  TM=1.006E+00  e=1.719E-03  Nostoc punctiforme
  5dqa-assembly3_C-2  TM=9.987E-01  e=3.686E-03  synthetic construct
  5dn0-assembly1_A-2  TM=8.659E-01  e=4.943E-03  synthetic construct
  3n90-assembly1_A  TM=7.744E-01  e=1.282E-03  Arabidopsis thaliana
  5dqa-assembly1_B-2  TM=7.806E-01  e=3.476E-03  synthetic construct

Solvent-accessible surface area (backbone atoms only — not comparable to full-atom values): 6974 Å² total; per-residue (Å²): 133,82,82,86,75,74,56,52,80,37,61,59,35,87,39,60,57,33,85,37,55,61,34,86,38,52,45,16,37,30,37,47,15,34,29,32,47,13,36,36,40,68,34,39,48,54,76,34,41,59,57,74,32,38,24,44,59,11,38,33,56,58,83,80,61,68,62,70,60,45,42,75,35,43,26,43,52,40,32,67,42,98,75,65,88,80,64,58,32,33,41,41,38,36,46,94,91,45,72,48,75,49,79,35,75,64,46,62,32,60,67,61,20,40,67,63,32,74,83,41,53,73,50,78,41,79,70,129

Organism: NCBI:txid123824

Secondary structure (DSSP, 8-state):
-----PPPB-TT-B-TT-B-TT-B-TT-B-TT-B-TT-EETT-B-TT-B-TT-B-TT-EEEESSS-HHHHHHTT-EEEEBPS--SS--EEEEEEETTEEEEEEESS-B-HHHHHHH-TTSEEEEEE--